Protein AF-L2GG74-F1 (afdb_monomer)

Mean p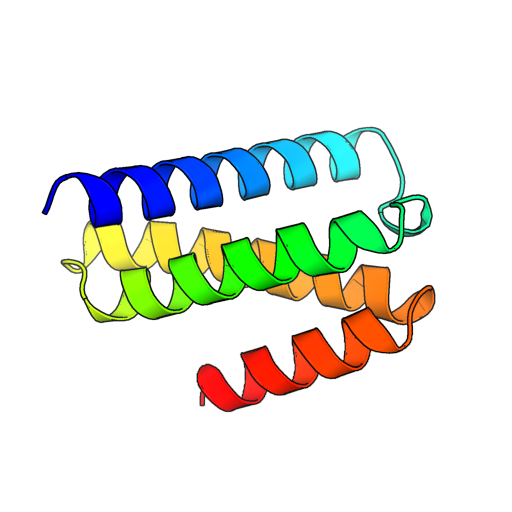redicted aligned error: 4.09 Å

Organism: Colletotrichum fructicola (strain Nara gc5) (NCBI:txid1213859)

Structure (mmCIF, N/CA/C/O backbone):
data_AF-L2GG74-F1
#
_entry.id   AF-L2GG74-F1
#
loop_
_atom_site.group_PDB
_atom_site.id
_atom_site.type_symbol
_atom_site.label_atom_id
_atom_site.label_alt_id
_atom_site.label_comp_id
_atom_site.label_asym_id
_atom_site.label_entity_id
_atom_site.label_seq_id
_atom_site.pdbx_PDB_ins_code
_atom_site.Cartn_x
_atom_site.Cartn_y
_atom_site.Cartn_z
_atom_site.occupancy
_atom_site.B_iso_or_equiv
_atom_site.auth_seq_id
_atom_site.auth_comp_id
_atom_site.auth_asym_id
_atom_site.auth_atom_id
_atom_site.pdbx_PDB_model_num
ATOM 1 N N . MET A 1 1 ? 11.662 -2.934 -21.058 1.00 63.50 1 MET A N 1
ATOM 2 C CA . MET A 1 1 ? 10.980 -1.693 -20.599 1.00 63.50 1 MET A CA 1
ATOM 3 C C . MET A 1 1 ? 9.444 -1.734 -20.670 1.00 63.50 1 MET A C 1
ATOM 5 O O . MET A 1 1 ? 8.814 -0.921 -20.003 1.00 63.50 1 MET A O 1
ATOM 9 N N . HIS A 1 2 ? 8.813 -2.659 -21.409 1.00 85.50 2 HIS A N 1
ATOM 10 C CA . HIS A 1 2 ? 7.343 -2.762 -21.470 1.00 85.50 2 HIS A CA 1
ATOM 11 C C . HIS A 1 2 ? 6.716 -3.319 -20.176 1.00 85.50 2 HIS A C 1
ATOM 13 O O . HIS A 1 2 ? 5.834 -2.683 -19.607 1.00 85.50 2 HIS A O 1
ATOM 19 N N . ALA A 1 3 ? 7.243 -4.431 -19.648 1.00 90.25 3 ALA A N 1
ATOM 20 C CA . ALA A 1 3 ? 6.734 -5.061 -18.423 1.00 90.25 3 ALA A CA 1
ATOM 21 C C . ALA A 1 3 ? 6.734 -4.109 -17.213 1.00 90.25 3 ALA A C 1
ATOM 23 O O . ALA A 1 3 ? 5.722 -3.959 -16.540 1.00 90.25 3 ALA A O 1
ATOM 24 N N . GLN A 1 4 ? 7.833 -3.378 -16.989 1.00 87.75 4 GLN A N 1
ATOM 25 C CA . GLN A 1 4 ? 7.914 -2.391 -15.908 1.00 87.75 4 GLN A CA 1
ATOM 26 C C . GLN A 1 4 ? 6.848 -1.294 -16.045 1.00 87.75 4 GLN A C 1
ATOM 28 O O . GLN A 1 4 ? 6.233 -0.906 -15.054 1.00 87.75 4 GLN A O 1
ATOM 33 N N . ARG A 1 5 ? 6.610 -0.789 -17.265 1.00 89.31 5 ARG A N 1
ATOM 34 C CA . ARG A 1 5 ? 5.556 0.204 -17.505 1.00 89.31 5 ARG A CA 1
ATOM 35 C C . ARG A 1 5 ? 4.183 -0.378 -17.161 1.00 89.31 5 ARG A C 1
ATOM 37 O O . ARG A 1 5 ? 3.457 0.282 -16.422 1.00 89.31 5 ARG A O 1
ATOM 44 N N . MET A 1 6 ? 3.879 -1.592 -17.626 1.00 93.62 6 MET A N 1
ATOM 45 C CA . MET A 1 6 ? 2.616 -2.267 -17.314 1.00 93.62 6 MET A CA 1
ATOM 46 C C . MET A 1 6 ? 2.425 -2.444 -15.808 1.00 93.62 6 MET A C 1
ATOM 48 O O . MET A 1 6 ? 1.378 -2.077 -15.294 1.00 93.62 6 MET A O 1
ATOM 52 N N . CYS A 1 7 ? 3.444 -2.895 -15.070 1.00 94.38 7 CYS A N 1
ATOM 53 C CA . CYS A 1 7 ? 3.343 -3.046 -13.615 1.00 94.38 7 CYS A CA 1
ATOM 54 C C . CYS A 1 7 ? 2.995 -1.727 -12.914 1.00 94.38 7 CYS A C 1
ATOM 56 O O . CYS A 1 7 ? 2.177 -1.710 -11.997 1.00 94.38 7 CYS A O 1
ATOM 58 N N . ILE A 1 8 ? 3.584 -0.609 -13.349 1.00 93.19 8 ILE A N 1
ATOM 59 C CA . ILE A 1 8 ? 3.300 0.696 -12.742 1.00 93.19 8 ILE A CA 1
ATOM 60 C C . ILE A 1 8 ? 1.891 1.185 -13.100 1.00 93.19 8 ILE A C 1
ATOM 62 O O . ILE A 1 8 ? 1.218 1.787 -12.265 1.00 93.19 8 ILE A O 1
ATOM 66 N N . GLU A 1 9 ? 1.442 0.952 -14.331 1.00 94.06 9 GLU A N 1
ATOM 67 C CA . GLU A 1 9 ? 0.082 1.290 -14.760 1.00 94.06 9 GLU A CA 1
ATOM 68 C C . GLU A 1 9 ? -0.961 0.455 -14.008 1.00 94.06 9 GLU A C 1
ATOM 70 O O . GLU A 1 9 ? -1.923 1.024 -13.487 1.00 94.06 9 GLU A O 1
ATOM 75 N N . SER A 1 10 ? -0.717 -0.846 -13.835 1.00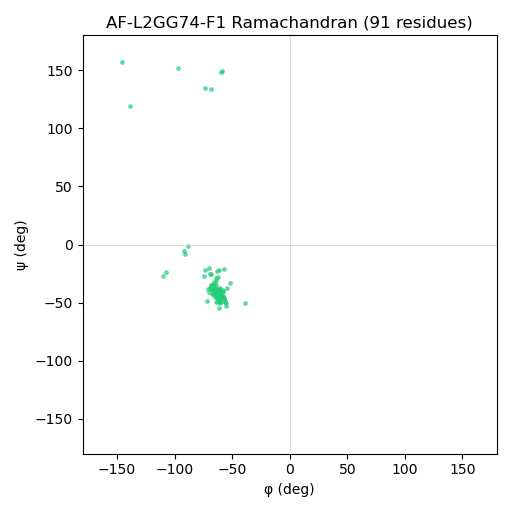 95.94 10 SER A N 1
ATOM 76 C CA . SER A 1 10 ? -1.540 -1.739 -13.016 1.00 95.94 10 SER A CA 1
ATOM 77 C C . SER A 1 10 ? -1.579 -1.297 -11.553 1.00 95.94 10 SER A C 1
ATOM 79 O O . SER A 1 10 ? -2.660 -1.179 -10.983 1.00 95.94 10 SER A O 1
ATOM 81 N N . ALA A 1 11 ? -0.434 -0.965 -10.949 1.00 95.75 11 ALA A N 1
ATOM 82 C CA . ALA A 1 11 ? -0.386 -0.467 -9.573 1.00 95.75 11 ALA A CA 1
ATOM 83 C C . ALA A 1 11 ? -1.166 0.852 -9.403 1.00 95.75 11 ALA A C 1
ATOM 85 O O . ALA A 1 11 ? -1.887 1.038 -8.422 1.00 95.75 11 ALA A O 1
ATOM 86 N N . ALA A 1 12 ? -1.091 1.753 -10.387 1.00 94.69 12 ALA A N 1
ATOM 87 C CA . ALA A 1 12 ? -1.884 2.979 -10.388 1.00 94.69 12 ALA A CA 1
ATOM 88 C C . ALA A 1 12 ? -3.391 2.710 -10.569 1.00 94.69 12 ALA A C 1
ATOM 90 O O . ALA A 1 12 ? -4.211 3.426 -9.996 1.00 94.69 12 ALA A O 1
ATOM 91 N N . ALA A 1 13 ? -3.774 1.696 -11.351 1.00 96.38 13 ALA A N 1
ATOM 92 C CA . ALA A 1 13 ? -5.168 1.277 -11.492 1.00 96.38 13 ALA A CA 1
ATOM 93 C C . ALA A 1 13 ? -5.715 0.681 -10.185 1.00 96.38 13 ALA A C 1
ATOM 95 O O . ALA A 1 13 ? -6.805 1.062 -9.762 1.00 96.38 13 ALA A O 1
ATOM 96 N N . VAL A 1 14 ? -4.928 -0.156 -9.499 1.00 95.88 14 VAL A N 1
ATOM 97 C CA . VAL A 1 14 ? -5.250 -0.663 -8.155 1.00 95.88 14 VAL A CA 1
ATOM 98 C C . VAL A 1 14 ? -5.487 0.497 -7.192 1.00 95.88 14 VAL A C 1
ATOM 100 O O . VAL A 1 14 ? -6.527 0.542 -6.543 1.00 95.88 14 VAL A O 1
ATOM 103 N N . ALA A 1 15 ? -4.596 1.491 -7.153 1.00 95.00 15 ALA A N 1
ATOM 104 C CA . ALA A 1 15 ? -4.774 2.652 -6.281 1.00 95.00 15 ALA A CA 1
ATOM 105 C C . ALA A 1 15 ? -6.083 3.412 -6.539 1.00 95.00 15 ALA A C 1
ATOM 107 O O . ALA A 1 15 ? -6.760 3.821 -5.597 1.00 95.00 15 ALA A O 1
ATOM 108 N N . LYS A 1 16 ? -6.485 3.556 -7.808 1.00 93.94 16 LYS A N 1
ATOM 109 C CA . LYS A 1 16 ? -7.777 4.163 -8.160 1.00 93.94 16 LYS A CA 1
ATOM 110 C C . LYS A 1 16 ? -8.962 3.325 -7.687 1.00 93.94 16 LYS A C 1
ATOM 112 O O . LYS A 1 16 ? -9.929 3.899 -7.197 1.00 93.94 16 LYS A O 1
ATOM 117 N N . LEU A 1 17 ? -8.901 1.999 -7.829 1.00 94.00 17 LEU A N 1
ATOM 118 C CA . LEU A 1 17 ? -9.958 1.103 -7.351 1.00 94.00 17 LEU A CA 1
ATOM 119 C C . LEU A 1 17 ? -10.130 1.208 -5.837 1.00 94.00 17 LEU A C 1
ATOM 121 O O . LEU A 1 17 ? -11.254 1.331 -5.362 1.00 94.00 17 LEU A O 1
ATOM 125 N N . ILE A 1 18 ? -9.024 1.238 -5.094 1.00 92.31 18 ILE A N 1
ATOM 126 C CA . ILE A 1 18 ? -9.043 1.390 -3.636 1.00 92.31 18 ILE A CA 1
ATOM 127 C C . ILE A 1 18 ? -9.621 2.745 -3.229 1.00 92.31 18 ILE A C 1
ATOM 129 O O . ILE A 1 18 ? -10.481 2.792 -2.357 1.00 92.31 18 ILE A O 1
ATOM 133 N N . LEU A 1 19 ? -9.243 3.828 -3.913 1.00 90.38 19 LEU A N 1
ATOM 134 C CA . LEU A 1 19 ? -9.808 5.156 -3.660 1.00 90.38 19 LEU A CA 1
ATOM 135 C C . LEU A 1 19 ? -11.321 5.207 -3.937 1.00 90.38 19 LEU A C 1
ATOM 137 O O . LEU A 1 19 ? -12.077 5.837 -3.199 1.00 90.38 19 LEU A O 1
ATOM 141 N N . LEU A 1 20 ? -11.781 4.564 -5.013 1.00 91.44 20 LEU A N 1
ATOM 142 C CA . LEU A 1 20 ? -13.210 4.470 -5.324 1.00 91.44 20 LEU A CA 1
ATOM 143 C C . LEU A 1 20 ? -13.961 3.631 -4.290 1.00 91.44 20 LEU A C 1
ATOM 145 O O . LEU A 1 20 ? -15.086 3.981 -3.931 1.00 91.44 20 LEU A O 1
ATOM 149 N N . TYR A 1 21 ? -13.340 2.552 -3.813 1.00 90.38 21 TYR A N 1
ATOM 150 C CA . TYR A 1 21 ? -13.892 1.709 -2.764 1.00 90.38 21 TYR A CA 1
ATOM 151 C C . TYR A 1 21 ? -14.018 2.484 -1.447 1.00 90.38 21 TYR A C 1
ATOM 153 O O . TYR A 1 21 ? -15.112 2.519 -0.898 1.00 90.38 21 TYR A O 1
ATOM 161 N N . GLU A 1 22 ? -12.963 3.180 -1.008 1.00 89.00 22 GLU A N 1
ATOM 162 C CA . GLU A 1 22 ? -12.939 4.026 0.204 1.00 89.00 22 GLU A CA 1
ATOM 163 C C . GLU A 1 22 ? -14.055 5.086 0.193 1.00 89.00 22 GLU A C 1
ATOM 165 O O . GLU A 1 22 ? -14.682 5.359 1.211 1.00 89.00 22 GLU A O 1
ATOM 170 N N . ARG A 1 23 ? -14.367 5.665 -0.975 1.00 87.94 23 ARG A N 1
ATOM 171 C CA . ARG A 1 23 ? -15.443 6.666 -1.105 1.00 87.94 23 ARG A CA 1
ATOM 1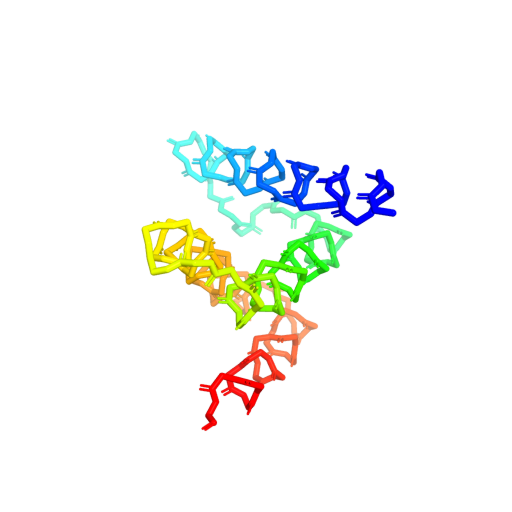72 C C . ARG A 1 23 ? -16.851 6.100 -0.930 1.00 87.94 23 ARG A C 1
ATOM 174 O O . ARG A 1 23 ? -17.766 6.862 -0.634 1.00 87.94 23 ARG A O 1
ATOM 181 N N . ARG A 1 24 ? -17.053 4.808 -1.195 1.00 85.94 24 ARG A N 1
ATOM 182 C CA . ARG A 1 24 ? -18.377 4.156 -1.164 1.00 85.94 24 ARG A CA 1
ATOM 183 C C . ARG A 1 24 ? -18.555 3.235 0.040 1.00 85.94 24 ARG A C 1
ATOM 185 O O . ARG A 1 24 ? -19.685 2.968 0.436 1.00 85.94 24 ARG A O 1
ATOM 192 N N . TYR A 1 25 ? -17.456 2.750 0.607 1.00 84.62 25 TYR A N 1
ATOM 193 C CA . TYR A 1 25 ? -17.413 1.733 1.648 1.00 84.62 25 TYR A CA 1
ATOM 194 C C . TYR A 1 25 ? -16.245 2.000 2.601 1.00 84.62 25 TYR A C 1
ATOM 196 O O . TYR A 1 25 ? -15.243 2.597 2.225 1.00 84.62 25 TYR A O 1
ATOM 204 N N . SER A 1 26 ? -16.323 1.485 3.829 1.00 85.38 26 SER A N 1
ATOM 205 C CA . SER A 1 26 ? -15.170 1.509 4.737 1.00 85.38 26 SER A CA 1
ATOM 206 C C . SER A 1 26 ? -14.117 0.485 4.308 1.00 85.38 26 SER A C 1
ATOM 208 O O . SER A 1 26 ? -14.447 -0.684 4.062 1.00 85.38 26 SER A O 1
ATOM 210 N N . LEU A 1 27 ? -12.840 0.892 4.302 1.00 83.44 27 LEU A N 1
ATOM 211 C CA . LEU A 1 27 ? -11.716 -0.002 4.009 1.00 83.44 27 LEU A CA 1
ATOM 212 C C . LEU A 1 27 ? -11.606 -1.144 5.026 1.00 83.44 27 LEU A C 1
ATOM 214 O O . LEU A 1 27 ? -11.125 -2.217 4.683 1.00 83.44 27 LEU A O 1
ATOM 218 N N . ARG A 1 28 ? -12.171 -0.997 6.228 1.00 78.38 28 ARG A N 1
ATOM 219 C CA . ARG A 1 28 ? -12.237 -2.064 7.244 1.00 78.38 28 ARG A CA 1
ATOM 220 C C . ARG A 1 28 ? -12.932 -3.345 6.767 1.00 78.38 28 ARG A C 1
ATOM 222 O O . ARG A 1 28 ? -12.723 -4.405 7.342 1.00 78.38 28 ARG A O 1
ATOM 229 N N . ARG A 1 29 ? -13.760 -3.267 5.717 1.00 79.31 29 ARG A N 1
ATOM 230 C CA . ARG A 1 29 ? -14.455 -4.427 5.125 1.00 79.31 29 ARG A CA 1
ATOM 231 C C . ARG A 1 29 ? -13.653 -5.139 4.031 1.00 79.31 29 ARG A C 1
ATOM 233 O O . ARG A 1 29 ? -14.144 -6.103 3.451 1.00 79.31 29 ARG A O 1
ATOM 240 N N . VAL A 1 30 ? -12.455 -4.655 3.702 1.00 83.44 30 VAL A N 1
ATOM 241 C CA . VAL A 1 30 ? -11.607 -5.260 2.670 1.00 83.44 30 VAL A CA 1
ATOM 242 C C . VAL A 1 30 ? -11.102 -6.622 3.148 1.00 83.44 30 VAL A C 1
ATOM 244 O O . VAL A 1 30 ? -10.627 -6.773 4.275 1.00 83.44 30 VAL A O 1
ATOM 247 N N . ASN A 1 31 ? -11.201 -7.619 2.266 1.00 87.12 31 ASN A N 1
ATOM 248 C CA . ASN A 1 31 ? -10.689 -8.966 2.501 1.00 87.12 31 ASN A CA 1
ATOM 249 C C . ASN A 1 31 ? -9.171 -8.938 2.759 1.00 87.12 31 ASN A C 1
ATOM 251 O O . ASN A 1 31 ? -8.457 -8.131 2.166 1.00 87.12 31 ASN A O 1
ATOM 255 N N . ILE A 1 32 ? -8.663 -9.865 3.573 1.00 86.25 32 ILE A N 1
ATOM 256 C CA . ILE A 1 32 ? -7.231 -9.984 3.878 1.00 86.25 32 ILE A CA 1
ATOM 257 C C . ILE A 1 32 ? -6.336 -10.051 2.624 1.00 86.25 32 ILE A C 1
ATOM 259 O O . ILE A 1 32 ? -5.249 -9.478 2.617 1.00 86.25 32 ILE A O 1
ATOM 263 N N . GLN A 1 33 ? -6.803 -10.655 1.526 1.00 88.25 33 GLN A N 1
ATOM 264 C CA . GLN A 1 33 ? -6.079 -10.686 0.246 1.00 88.25 33 GLN A CA 1
ATOM 265 C C . GLN A 1 33 ? -5.908 -9.286 -0.370 1.00 88.25 33 GLN A C 1
ATOM 267 O O . GLN A 1 33 ? -4.916 -9.006 -1.041 1.00 88.25 33 GLN A O 1
ATOM 272 N N . GLY A 1 34 ? -6.837 -8.367 -0.095 1.00 88.06 34 GLY A N 1
ATOM 273 C CA . GLY A 1 34 ? -6.749 -6.970 -0.514 1.00 88.06 34 GLY A CA 1
ATOM 274 C C . GLY A 1 34 ? -5.572 -6.231 0.123 1.00 88.06 34 GLY A C 1
ATOM 275 O O . GLY A 1 34 ? -4.970 -5.384 -0.532 1.00 88.06 34 GLY A O 1
ATOM 276 N N . VAL A 1 35 ? -5.172 -6.599 1.348 1.00 91.25 35 VAL A N 1
ATOM 277 C CA . VAL A 1 35 ? -3.978 -6.040 2.005 1.00 91.25 35 VAL A CA 1
ATOM 278 C C . VAL A 1 35 ? -2.726 -6.329 1.176 1.00 91.25 35 VAL A C 1
ATOM 280 O O . VAL A 1 35 ? -1.937 -5.420 0.923 1.00 91.25 35 VAL A O 1
ATOM 283 N N . ALA A 1 36 ? -2.570 -7.567 0.696 1.00 93.00 36 ALA A N 1
ATOM 284 C CA . ALA A 1 36 ? -1.434 -7.957 -0.136 1.00 93.00 36 ALA A CA 1
ATOM 285 C C . ALA A 1 36 ? -1.413 -7.184 -1.465 1.00 93.00 36 ALA A C 1
ATOM 287 O O . ALA A 1 36 ? -0.371 -6.663 -1.858 1.00 93.00 36 ALA A O 1
ATOM 288 N N . VAL A 1 37 ? -2.572 -7.029 -2.115 1.00 94.38 37 VAL A N 1
ATOM 289 C CA . VAL A 1 37 ? -2.706 -6.264 -3.368 1.00 94.38 37 VAL A CA 1
ATOM 290 C C . VAL A 1 37 ? -2.317 -4.794 -3.176 1.00 94.38 37 VAL A C 1
ATOM 292 O O . VAL A 1 37 ? -1.554 -4.243 -3.974 1.00 94.38 37 VAL A O 1
ATOM 295 N N . ILE A 1 38 ? -2.804 -4.163 -2.105 1.00 94.62 38 ILE A N 1
ATOM 296 C CA . ILE A 1 38 ? -2.484 -2.770 -1.768 1.00 94.62 38 ILE A CA 1
ATOM 297 C C . ILE A 1 38 ? -0.991 -2.620 -1.479 1.00 94.62 38 ILE A C 1
ATOM 299 O O . ILE A 1 38 ? -0.352 -1.707 -2.004 1.00 94.62 38 ILE A O 1
ATOM 303 N N . PHE A 1 39 ? -0.425 -3.531 -0.688 1.00 94.56 39 PHE A N 1
ATOM 304 C CA . PHE A 1 39 ? 0.993 -3.537 -0.351 1.00 94.56 39 PHE A CA 1
ATOM 305 C C . PHE A 1 39 ? 1.877 -3.657 -1.597 1.00 94.56 39 PHE A C 1
ATOM 307 O O . PHE A 1 39 ? 2.762 -2.825 -1.801 1.00 94.56 39 PHE A O 1
ATOM 314 N N . SER A 1 40 ? 1.605 -4.620 -2.482 1.00 95.81 40 SER A N 1
ATOM 315 C CA . SER A 1 40 ? 2.360 -4.787 -3.729 1.00 95.81 40 SER A CA 1
ATOM 316 C C . SER A 1 40 ? 2.272 -3.552 -4.629 1.00 95.81 40 SER A C 1
ATOM 318 O O . SER A 1 40 ? 3.291 -3.103 -5.159 1.00 95.81 40 SER A O 1
ATOM 320 N N . ALA A 1 41 ? 1.082 -2.960 -4.776 1.00 96.44 41 ALA A N 1
ATOM 321 C CA . ALA A 1 41 ? 0.909 -1.740 -5.559 1.00 96.44 41 ALA A CA 1
ATOM 322 C C . ALA A 1 41 ? 1.687 -0.554 -4.958 1.00 96.44 41 ALA A C 1
ATOM 324 O O . ALA A 1 41 ? 2.326 0.197 -5.699 1.00 96.44 41 ALA A O 1
ATOM 325 N N . ALA A 1 42 ? 1.694 -0.415 -3.628 1.00 95.12 42 ALA A N 1
ATOM 326 C CA . ALA A 1 42 ? 2.441 0.630 -2.938 1.00 95.12 42 ALA A CA 1
ATOM 327 C C . ALA A 1 42 ? 3.953 0.499 -3.173 1.00 95.12 42 ALA A C 1
ATOM 329 O O . ALA A 1 42 ? 4.577 1.472 -3.595 1.00 95.12 42 ALA A O 1
ATOM 330 N N . ILE A 1 43 ? 4.531 -0.699 -3.008 1.00 94.38 43 ILE A N 1
ATOM 331 C CA . ILE A 1 43 ? 5.963 -0.950 -3.263 1.00 94.38 43 ILE A CA 1
ATOM 332 C C . ILE A 1 43 ? 6.344 -0.551 -4.691 1.00 94.38 43 ILE A C 1
ATOM 334 O O . ILE A 1 43 ? 7.305 0.193 -4.897 1.00 94.38 43 ILE A O 1
ATOM 338 N N . ILE A 1 44 ? 5.575 -1.012 -5.683 1.00 94.69 44 ILE A N 1
ATOM 339 C CA . ILE A 1 44 ? 5.839 -0.717 -7.098 1.00 94.69 44 ILE A CA 1
ATOM 340 C C . ILE A 1 44 ? 5.848 0.795 -7.337 1.00 94.69 44 ILE A C 1
ATOM 342 O O . ILE A 1 44 ? 6.735 1.306 -8.023 1.00 94.69 44 ILE A O 1
ATOM 346 N N . LEU A 1 45 ? 4.880 1.524 -6.774 1.00 93.38 45 LEU A N 1
ATOM 347 C CA . LEU A 1 45 ? 4.784 2.972 -6.939 1.00 93.38 45 LEU A CA 1
ATOM 348 C C . LEU A 1 45 ? 5.914 3.719 -6.215 1.00 93.38 45 LEU A C 1
ATOM 350 O O . LEU A 1 45 ? 6.447 4.675 -6.781 1.00 93.38 45 LEU A O 1
ATOM 354 N N . ILE A 1 46 ? 6.340 3.269 -5.031 1.00 91.50 46 ILE A N 1
ATOM 355 C CA . ILE A 1 46 ? 7.482 3.855 -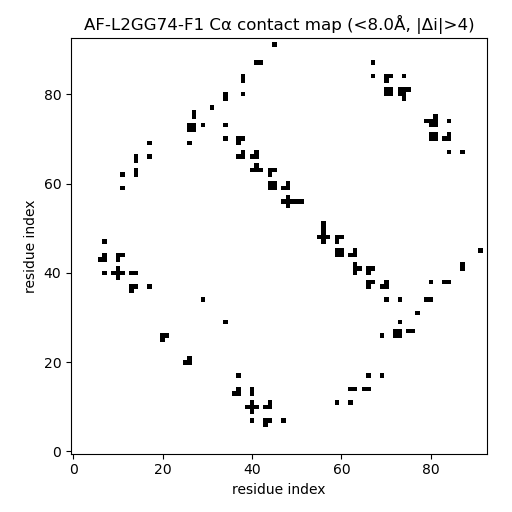4.312 1.00 91.50 46 ILE A CA 1
ATOM 356 C C . ILE A 1 46 ? 8.757 3.720 -5.149 1.00 91.50 46 ILE A C 1
ATOM 358 O O . ILE A 1 46 ? 9.360 4.737 -5.500 1.00 91.50 46 ILE A O 1
ATOM 362 N N . PHE A 1 47 ? 9.111 2.508 -5.583 1.00 90.50 47 PHE A N 1
ATOM 363 C CA . PHE A 1 47 ? 10.294 2.288 -6.426 1.00 90.50 47 PHE A CA 1
ATOM 364 C C . PHE A 1 47 ? 10.203 3.012 -7.777 1.00 90.50 47 PHE A C 1
ATOM 366 O O . PHE A 1 47 ? 11.181 3.582 -8.274 1.00 90.50 47 PHE A O 1
ATOM 373 N N . ALA A 1 48 ? 9.014 3.057 -8.381 1.00 90.50 48 ALA A N 1
ATOM 374 C CA . ALA A 1 48 ? 8.797 3.810 -9.610 1.00 90.50 48 ALA A CA 1
ATOM 375 C C . ALA A 1 48 ? 8.962 5.323 -9.408 1.00 90.50 48 ALA A C 1
ATOM 377 O O . ALA A 1 48 ? 9.391 6.020 -10.327 1.00 90.50 48 ALA A O 1
ATOM 378 N N . SER A 1 49 ? 8.635 5.854 -8.228 1.00 89.50 49 SER A N 1
ATOM 379 C CA . SER A 1 49 ? 8.826 7.273 -7.929 1.00 89.50 49 SER A CA 1
ATOM 380 C C . SER A 1 49 ? 10.312 7.650 -7.879 1.00 89.50 49 SER A C 1
ATOM 382 O O . SER A 1 49 ? 10.676 8.726 -8.352 1.00 89.50 49 SER A O 1
ATOM 384 N N . MET A 1 50 ? 11.182 6.746 -7.418 1.00 86.31 50 MET A N 1
ATOM 385 C CA . MET A 1 50 ? 12.629 6.976 -7.327 1.00 86.31 50 MET A CA 1
ATOM 386 C C . MET A 1 50 ? 13.292 7.069 -8.710 1.00 86.31 50 MET A C 1
ATOM 388 O O . MET A 1 50 ? 14.198 7.872 -8.910 1.00 86.31 50 MET A O 1
ATOM 392 N N . SER A 1 51 ? 12.798 6.303 -9.685 1.00 80.81 51 SER A N 1
ATOM 393 C CA . SER A 1 51 ? 13.371 6.200 -11.039 1.00 80.81 51 SER A CA 1
ATOM 394 C C . SER A 1 51 ? 12.782 7.179 -12.071 1.00 80.81 51 SER A C 1
ATOM 396 O O . SER A 1 51 ? 13.246 7.240 -13.211 1.00 80.81 51 SER A O 1
ATOM 398 N N . ARG A 1 52 ? 11.746 7.958 -11.722 1.00 78.56 52 ARG A N 1
ATOM 399 C CA . ARG A 1 52 ? 11.014 8.829 -12.668 1.00 78.56 52 ARG A CA 1
ATOM 400 C C . ARG A 1 52 ? 11.482 10.290 -12.650 1.00 78.56 52 ARG A C 1
ATOM 402 O O . ARG A 1 52 ? 11.862 10.842 -11.623 1.00 78.56 52 ARG A O 1
ATOM 409 N N . ARG A 1 53 ? 11.328 10.973 -13.797 1.00 76.50 53 ARG A N 1
ATOM 410 C CA . ARG A 1 53 ? 11.520 12.437 -13.921 1.00 76.50 53 ARG A CA 1
ATOM 411 C C . ARG A 1 53 ? 10.572 13.209 -12.987 1.00 76.50 53 ARG A C 1
ATOM 413 O O . ARG A 1 53 ? 9.427 12.797 -12.791 1.00 76.50 53 ARG A O 1
ATOM 420 N N . ARG A 1 54 ? 11.014 14.383 -12.514 1.00 73.50 54 ARG A N 1
ATOM 421 C CA . ARG A 1 54 ? 10.401 15.225 -11.456 1.00 73.50 54 ARG A CA 1
ATOM 422 C C . ARG A 1 54 ? 8.859 15.307 -11.473 1.00 73.50 54 ARG A C 1
ATOM 424 O O . ARG A 1 54 ? 8.233 15.008 -10.463 1.00 73.50 54 ARG A O 1
ATOM 431 N N . ARG A 1 55 ? 8.225 15.611 -12.618 1.00 72.56 55 ARG A N 1
ATOM 432 C CA . ARG A 1 55 ? 6.745 15.694 -12.727 1.00 72.56 55 ARG A CA 1
ATOM 433 C C . ARG A 1 55 ? 6.032 14.347 -12.554 1.00 72.56 55 ARG A C 1
ATOM 435 O O . ARG A 1 55 ? 5.015 14.267 -11.877 1.00 72.56 55 ARG A O 1
ATOM 442 N N . ARG A 1 56 ? 6.550 13.273 -13.161 1.00 76.25 56 ARG A N 1
ATOM 443 C CA . ARG A 1 56 ? 5.959 11.926 -13.032 1.00 76.25 56 ARG A CA 1
ATOM 444 C C . ARG A 1 56 ? 6.252 11.309 -11.665 1.00 76.25 56 ARG A C 1
ATOM 446 O O . ARG A 1 56 ? 5.454 10.504 -11.193 1.00 76.25 56 ARG A O 1
ATOM 453 N N . ARG A 1 57 ? 7.362 11.701 -11.035 1.00 82.50 57 ARG A N 1
ATOM 454 C CA . ARG A 1 57 ? 7.728 11.318 -9.669 1.00 82.50 57 ARG A CA 1
ATOM 455 C C . ARG A 1 57 ? 6.699 11.804 -8.652 1.00 82.50 57 ARG A C 1
ATOM 457 O O . ARG A 1 57 ? 6.192 10.966 -7.921 1.00 82.50 57 ARG A O 1
ATOM 464 N N . ALA A 1 58 ? 6.322 13.086 -8.680 1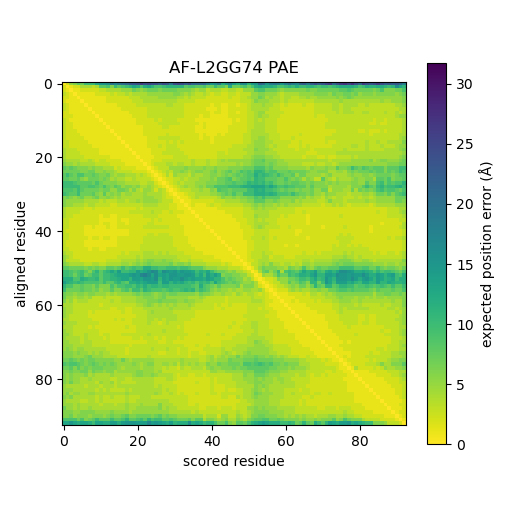.00 83.44 58 ALA A N 1
ATOM 465 C CA . ALA A 1 58 ? 5.352 13.657 -7.737 1.00 83.44 58 ALA A CA 1
ATOM 466 C C . ALA A 1 58 ? 4.013 12.898 -7.734 1.00 83.44 58 ALA A C 1
ATOM 468 O O . ALA A 1 58 ? 3.605 12.382 -6.702 1.00 83.44 58 ALA A O 1
ATOM 469 N N . LYS A 1 59 ? 3.401 12.707 -8.911 1.00 86.12 59 LYS A N 1
ATOM 470 C CA . LYS A 1 59 ? 2.133 11.967 -9.040 1.00 86.12 59 LYS A CA 1
ATOM 471 C C . LYS A 1 59 ? 2.230 10.512 -8.564 1.00 86.12 59 LYS A C 1
ATOM 473 O O . LYS A 1 59 ? 1.296 9.976 -7.976 1.00 86.12 59 LYS A O 1
ATOM 478 N N . THR A 1 60 ? 3.351 9.850 -8.856 1.00 86.88 60 THR A N 1
ATOM 479 C CA . THR A 1 60 ? 3.559 8.447 -8.455 1.00 86.88 60 THR A CA 1
ATOM 480 C C . THR A 1 60 ? 3.750 8.346 -6.938 1.00 86.88 60 THR A C 1
ATOM 482 O O . THR A 1 60 ? 3.173 7.459 -6.319 1.00 86.88 60 THR A O 1
ATOM 485 N N . ALA A 1 61 ? 4.497 9.280 -6.343 1.00 87.44 61 ALA A N 1
ATOM 486 C CA . ALA A 1 61 ? 4.706 9.362 -4.901 1.00 87.44 61 ALA A CA 1
ATOM 487 C C . ALA A 1 61 ? 3.404 9.671 -4.151 1.00 87.44 61 ALA A C 1
ATOM 489 O O . ALA A 1 61 ? 3.085 8.980 -3.196 1.00 87.44 61 ALA A O 1
ATOM 490 N N . GLU A 1 62 ? 2.605 10.627 -4.628 1.00 90.19 62 GLU A N 1
ATOM 491 C CA . GLU A 1 62 ? 1.281 10.933 -4.068 1.00 90.19 62 GLU A CA 1
ATOM 492 C C . GLU A 1 62 ? 0.370 9.695 -4.067 1.00 90.19 62 GLU A C 1
ATOM 494 O O . GLU A 1 62 ? -0.219 9.342 -3.048 1.00 90.19 62 GLU A O 1
ATOM 499 N N . THR A 1 63 ? 0.329 8.968 -5.189 1.00 90.75 63 THR A N 1
ATOM 500 C CA . THR A 1 63 ? -0.446 7.720 -5.296 1.00 90.75 63 THR A CA 1
ATOM 501 C C . THR A 1 63 ? 0.054 6.658 -4.309 1.00 90.75 63 THR A C 1
ATOM 503 O O . THR A 1 63 ? -0.752 5.964 -3.693 1.00 90.75 63 THR A O 1
ATOM 506 N N . ALA A 1 64 ? 1.373 6.537 -4.125 1.00 90.12 64 ALA A N 1
ATOM 507 C CA . ALA A 1 64 ? 1.952 5.631 -3.137 1.00 90.12 64 ALA A CA 1
ATOM 508 C C . ALA A 1 64 ? 1.568 6.024 -1.703 1.00 90.12 64 ALA A C 1
ATOM 510 O O . ALA A 1 64 ? 1.150 5.165 -0.932 1.00 90.12 64 ALA A O 1
ATOM 511 N N . THR A 1 65 ? 1.634 7.314 -1.361 1.00 90.69 65 THR A N 1
ATOM 512 C CA . THR A 1 65 ? 1.221 7.832 -0.049 1.00 90.69 65 THR A CA 1
ATOM 513 C C . THR A 1 65 ? -0.246 7.527 0.240 1.00 90.69 65 THR A C 1
ATOM 515 O O . THR A 1 65 ? -0.579 7.121 1.353 1.00 90.69 65 THR A O 1
ATOM 518 N N . HIS A 1 66 ? -1.127 7.650 -0.758 1.00 91.19 66 HIS A N 1
ATOM 519 C CA . HIS A 1 66 ? -2.528 7.259 -0.602 1.00 91.19 66 HIS A CA 1
ATOM 520 C C . HIS A 1 66 ? -2.685 5.779 -0.245 1.00 91.19 66 HIS A C 1
ATOM 522 O O . HIS A 1 66 ? -3.458 5.461 0.656 1.00 91.19 66 HIS A O 1
ATOM 528 N N . LEU A 1 67 ? -1.940 4.882 -0.898 1.00 90.44 67 LEU A N 1
ATOM 529 C CA . LEU A 1 67 ? -1.976 3.456 -0.568 1.00 90.44 67 LEU A CA 1
ATOM 530 C C . LEU A 1 67 ? -1.387 3.157 0.817 1.00 90.44 67 LEU A C 1
ATOM 532 O O . LEU A 1 67 ? -1.950 2.341 1.544 1.00 90.44 67 LEU A O 1
ATOM 536 N N . SER A 1 68 ? -0.311 3.838 1.220 1.00 90.25 68 SER A N 1
ATOM 537 C CA . SER A 1 68 ? 0.230 3.722 2.582 1.00 90.25 68 SER A CA 1
ATOM 538 C C . SER A 1 68 ? -0.795 4.153 3.637 1.00 90.25 68 SER A C 1
ATOM 540 O O . SER A 1 68 ? -0.943 3.488 4.658 1.00 90.25 68 SER A O 1
ATOM 542 N N . ARG A 1 69 ? -1.567 5.216 3.372 1.00 90.38 69 ARG A N 1
ATOM 543 C CA . ARG A 1 69 ? -2.671 5.654 4.242 1.00 90.38 69 ARG A CA 1
ATOM 544 C C . ARG A 1 69 ? -3.840 4.662 4.244 1.00 90.38 69 ARG A C 1
ATOM 546 O O . ARG A 1 69 ? -4.444 4.439 5.284 1.00 90.38 69 ARG A O 1
ATOM 553 N N . ALA A 1 70 ? -4.144 4.029 3.113 1.00 90.94 70 ALA A N 1
ATOM 554 C CA . ALA A 1 70 ? -5.137 2.956 3.081 1.00 90.94 70 ALA A CA 1
ATOM 555 C C . ALA A 1 70 ? -4.697 1.757 3.946 1.00 90.94 70 ALA A C 1
ATOM 557 O O . ALA A 1 70 ? -5.515 1.179 4.657 1.00 90.94 70 ALA A O 1
ATOM 558 N N . LEU A 1 71 ? -3.402 1.413 3.947 1.00 90.31 71 LEU A N 1
ATOM 559 C CA . LEU A 1 71 ? -2.852 0.381 4.837 1.00 90.31 71 LEU A CA 1
ATOM 560 C C . LEU A 1 71 ? -2.916 0.775 6.317 1.00 90.31 71 LEU A C 1
ATOM 562 O O . LEU A 1 71 ? -3.155 -0.099 7.147 1.00 90.31 71 LEU A O 1
ATOM 566 N N . GLU A 1 72 ? -2.751 2.056 6.655 1.00 90.56 72 GLU A N 1
ATOM 567 C CA . GLU A 1 72 ? -2.988 2.571 8.014 1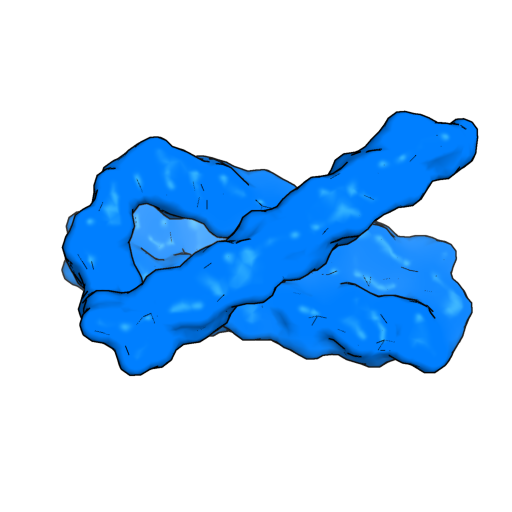.00 90.56 72 GLU A CA 1
ATOM 568 C C . GLU A 1 72 ? -4.410 2.242 8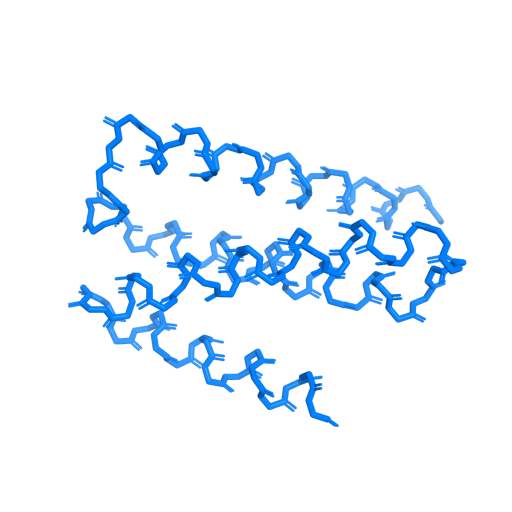.486 1.00 90.56 72 GLU A C 1
ATOM 570 O O . GLU A 1 72 ? -4.589 1.641 9.541 1.00 90.56 72 GLU A O 1
ATOM 575 N N . GLU A 1 73 ? -5.427 2.546 7.676 1.00 89.00 73 GLU A N 1
ATOM 576 C CA . GLU A 1 73 ? -6.819 2.255 8.039 1.00 89.00 73 GLU A CA 1
ATOM 577 C C . GLU A 1 73 ? -7.077 0.744 8.164 1.00 89.00 73 GLU A C 1
ATOM 579 O O . GLU A 1 73 ? -7.763 0.292 9.085 1.00 89.00 73 GLU A O 1
ATOM 584 N N . LEU A 1 74 ? -6.478 -0.054 7.275 1.00 88.38 74 LEU A N 1
ATOM 585 C CA . LEU A 1 74 ? -6.563 -1.516 7.311 1.00 88.38 74 LEU A CA 1
ATOM 586 C C . LEU A 1 74 ? -5.836 -2.131 8.510 1.00 88.38 74 LEU A C 1
ATOM 588 O O . LEU A 1 74 ? -6.213 -3.216 8.952 1.00 88.38 74 LEU A O 1
ATOM 592 N N . SER A 1 75 ? -4.835 -1.445 9.066 1.00 89.94 75 SER A N 1
ATOM 593 C CA . SER A 1 75 ? -4.077 -1.907 10.237 1.00 89.94 75 SER A CA 1
ATOM 594 C C . SER A 1 75 ? -4.953 -2.030 11.482 1.00 89.94 75 SER A C 1
ATOM 596 O O . SER A 1 75 ? -4.644 -2.821 12.365 1.00 89.94 75 SER A O 1
ATOM 598 N N . ALA A 1 76 ? -6.084 -1.316 11.530 1.00 87.56 76 ALA A N 1
ATOM 599 C CA . ALA A 1 76 ? -7.081 -1.471 12.587 1.00 87.56 76 ALA A CA 1
ATOM 600 C C . ALA A 1 76 ? -7.847 -2.806 12.514 1.00 87.56 76 ALA A C 1
ATOM 602 O O . ALA A 1 76 ? -8.466 -3.207 13.494 1.00 87.56 76 ALA A O 1
ATOM 603 N N . SER A 1 77 ? -7.862 -3.464 11.350 1.00 88.00 77 SER A N 1
ATOM 604 C CA . SER A 1 77 ? -8.590 -4.723 11.120 1.00 88.00 77 SER A CA 1
ATOM 605 C C . SER A 1 77 ? -7.655 -5.923 10.949 1.00 88.00 77 SER A C 1
ATOM 607 O O . SER A 1 77 ? -8.046 -7.044 11.261 1.00 88.00 77 SER A O 1
ATOM 609 N N . TRP A 1 78 ? -6.424 -5.707 10.470 1.00 88.19 78 TRP A N 1
ATOM 610 C CA . TRP A 1 78 ? -5.501 -6.781 10.108 1.00 88.19 78 TRP A CA 1
ATOM 611 C C . TRP A 1 78 ? -4.058 -6.483 10.544 1.00 88.19 78 TRP A C 1
ATOM 613 O O . TRP A 1 78 ? -3.418 -5.570 10.023 1.00 88.19 78 TRP A O 1
ATOM 623 N N . GLU A 1 79 ? -3.480 -7.329 11.403 1.00 89.81 79 GLU A N 1
ATOM 624 C CA . GLU A 1 79 ? -2.077 -7.193 11.849 1.00 89.81 79 GLU A CA 1
ATOM 625 C C . GLU A 1 79 ? -1.073 -7.325 10.684 1.00 89.81 79 GLU A C 1
ATOM 627 O O . GLU A 1 79 ? 0.014 -6.745 10.694 1.00 89.81 79 GLU A O 1
ATOM 632 N N . CYS A 1 80 ? -1.426 -8.063 9.622 1.00 89.69 80 CYS A N 1
ATOM 633 C CA . CYS A 1 80 ? -0.605 -8.116 8.411 1.00 89.69 80 CYS A CA 1
ATOM 634 C C . CYS A 1 80 ? -0.513 -6.754 7.704 1.00 89.69 80 CYS A C 1
ATOM 636 O O . CYS A 1 80 ? 0.557 -6.427 7.196 1.00 89.69 80 CYS A O 1
ATOM 638 N N . ALA A 1 81 ? -1.574 -5.939 7.730 1.00 90.69 81 ALA A N 1
ATOM 639 C CA . ALA A 1 81 ? -1.559 -4.601 7.143 1.00 90.69 81 ALA A CA 1
ATOM 640 C C . ALA A 1 81 ? -0.618 -3.670 7.911 1.00 90.69 81 ALA A C 1
ATOM 642 O O . ALA A 1 81 ? 0.148 -2.937 7.286 1.00 90.69 81 ALA A O 1
ATOM 643 N N . LYS A 1 82 ? -0.594 -3.785 9.245 1.00 91.50 82 LYS A N 1
ATOM 644 C CA . LYS A 1 82 ? 0.331 -3.042 10.108 1.00 91.50 82 LYS A CA 1
ATOM 645 C C . LYS A 1 82 ? 1.789 -3.365 9.788 1.00 91.50 82 LYS A C 1
ATOM 647 O O . LYS A 1 82 ? 2.567 -2.460 9.505 1.00 91.50 82 LYS A O 1
AT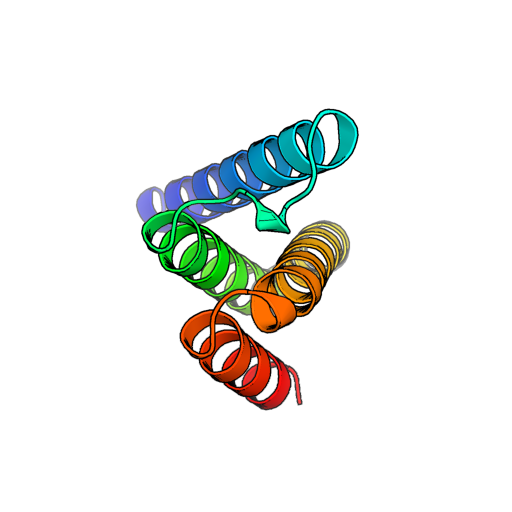OM 652 N N . ARG A 1 83 ? 2.137 -4.657 9.710 1.00 92.56 83 ARG A N 1
ATOM 653 C CA . ARG A 1 83 ? 3.488 -5.101 9.315 1.00 92.56 83 ARG A CA 1
ATOM 654 C C . ARG A 1 83 ? 3.884 -4.591 7.928 1.00 92.56 83 ARG A C 1
ATOM 656 O O . ARG A 1 83 ? 4.990 -4.086 7.749 1.00 92.56 83 ARG A O 1
ATOM 663 N N . SER A 1 84 ? 2.980 -4.694 6.953 1.00 93.00 84 SER A N 1
ATOM 664 C CA . SER A 1 84 ? 3.194 -4.172 5.601 1.00 93.00 84 SER A CA 1
ATOM 665 C C . SER A 1 84 ? 3.427 -2.662 5.600 1.00 93.00 84 SER A C 1
ATOM 667 O O . SER A 1 84 ? 4.359 -2.190 4.955 1.00 93.00 84 SER A O 1
ATOM 669 N N . ARG A 1 85 ? 2.626 -1.896 6.343 1.00 92.00 85 ARG A N 1
ATOM 670 C CA . ARG A 1 85 ? 2.786 -0.445 6.472 1.00 92.00 85 ARG A CA 1
ATOM 671 C C . ARG A 1 85 ? 4.133 -0.078 7.090 1.00 92.00 85 ARG A C 1
ATOM 673 O O . ARG A 1 85 ? 4.832 0.767 6.538 1.00 92.00 85 ARG A O 1
ATOM 680 N N . ASP A 1 86 ? 4.506 -0.712 8.197 1.00 92.69 86 ASP A N 1
ATOM 681 C CA . ASP A 1 86 ? 5.760 -0.418 8.897 1.00 92.69 86 ASP A CA 1
ATOM 682 C C . ASP A 1 86 ? 6.971 -0.674 7.988 1.00 92.69 86 ASP A C 1
ATOM 684 O O . ASP A 1 86 ? 7.908 0.125 7.950 1.00 92.69 86 ASP A O 1
ATOM 688 N N . PHE A 1 87 ? 6.906 -1.723 7.162 1.00 92.62 87 PHE A N 1
ATOM 689 C CA . PHE A 1 87 ? 7.896 -1.968 6.116 1.00 92.62 87 PHE A CA 1
ATOM 690 C C . PHE A 1 87 ? 7.952 -0.839 5.074 1.00 92.62 87 PHE A C 1
ATOM 692 O O . PHE A 1 87 ? 9.040 -0.372 4.740 1.00 92.62 87 PHE A O 1
ATOM 699 N N . LEU A 1 88 ? 6.804 -0.362 4.575 1.00 90.69 88 LEU A N 1
ATOM 700 C CA . LEU A 1 88 ? 6.778 0.751 3.614 1.00 90.69 88 LEU A CA 1
ATOM 701 C C . LEU A 1 88 ? 7.355 2.041 4.206 1.00 90.69 88 LEU A C 1
ATOM 703 O O . LEU A 1 88 ? 8.070 2.754 3.507 1.00 90.69 88 LEU A O 1
ATOM 707 N N . LEU A 1 89 ? 7.072 2.331 5.479 1.00 88.25 89 LEU A N 1
ATOM 708 C CA . LEU A 1 89 ? 7.616 3.499 6.173 1.00 88.25 89 LEU A CA 1
ATOM 709 C C . LEU A 1 89 ? 9.137 3.414 6.320 1.00 88.25 89 LEU A C 1
ATOM 711 O O . LEU A 1 89 ? 9.814 4.422 6.140 1.00 88.25 89 LEU A O 1
ATOM 715 N N . MET A 1 90 ? 9.682 2.226 6.605 1.00 89.12 90 MET A N 1
ATOM 716 C CA . MET A 1 90 ? 11.134 2.015 6.609 1.00 89.12 90 MET A CA 1
ATOM 717 C C . MET A 1 90 ? 11.750 2.219 5.223 1.00 89.12 90 MET A C 1
ATOM 719 O O . MET A 1 90 ? 12.832 2.779 5.126 1.00 89.12 90 MET A O 1
ATOM 723 N N . LEU A 1 91 ? 11.057 1.813 4.157 1.00 86.06 91 LEU A N 1
ATOM 724 C CA . LEU A 1 91 ? 11.546 1.929 2.779 1.00 86.06 91 LEU A CA 1
ATOM 725 C C . LEU A 1 91 ? 11.525 3.373 2.244 1.00 86.06 91 LEU A C 1
ATOM 727 O O . LEU A 1 91 ? 12.218 3.687 1.281 1.00 86.06 91 LEU A O 1
ATOM 731 N N . GLN A 1 92 ? 10.699 4.238 2.836 1.00 77.25 92 GLN A N 1
ATOM 732 C CA . GLN A 1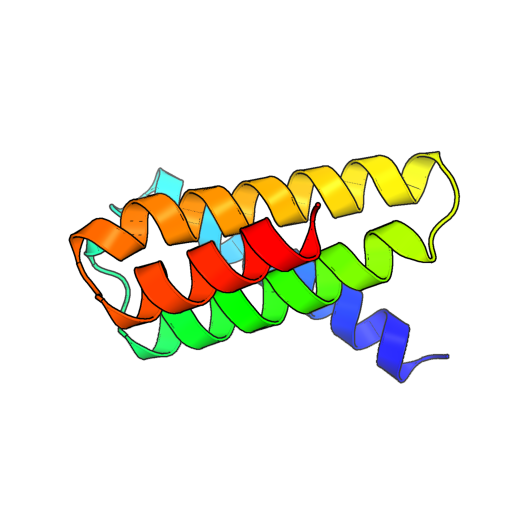 92 ? 10.572 5.652 2.470 1.00 77.25 92 GLN A CA 1
ATOM 733 C C . GLN A 1 92 ? 11.511 6.589 3.250 1.00 77.25 92 GLN A C 1
ATOM 735 O O . GLN A 1 92 ? 11.562 7.774 2.913 1.00 77.25 92 GLN A O 1
ATOM 740 N N . ARG A 1 93 ? 12.206 6.085 4.278 1.00 67.62 93 ARG A N 1
ATOM 741 C CA . ARG A 1 93 ? 13.254 6.808 5.017 1.00 67.62 93 ARG A CA 1
ATOM 742 C C . ARG A 1 93 ? 14.581 6.740 4.272 1.00 67.62 93 ARG A C 1
ATOM 744 O O . ARG A 1 93 ? 15.278 7.775 4.284 1.00 67.62 93 ARG A O 1
#

InterPro domains:
  IPR051615 Transcriptional Regulatory Elements [PTHR31313] (3-93)

pLDDT: mean 88.66, std 6.19, range [63.5, 96.44]

Foldseek 3Di:
DVVLVVLLVVLLVLLVVLVVCVVVHPLLPDDPVNLVSLLSSLVSLQVVLVVDDPVSNVVSVVSSVSSLVSLVSNVVNDVVSVVSSVVSVVVND

Solvent-accessible surface area (backbone atoms only — not comparable to full-atom values): 4966 Å² total; per-residue (Å²): 119,64,67,65,51,50,55,46,52,50,26,53,50,51,50,51,52,52,53,55,43,50,77,78,41,67,60,67,75,58,54,77,69,51,47,55,54,45,48,54,27,25,53,49,25,48,59,51,22,76,77,40,61,74,75,62,14,53,59,31,39,53,53,18,50,52,40,48,52,52,27,55,57,28,31,78,70,33,69,66,25,40,56,51,36,54,51,52,56,62,74,72,106

Sequence (93 aa):
MHAQRMCIESAAAVAKLILLYERRYSLRRVNIQGVAVIFSAAIILIFASMSRRRRRRAKTAETATHLSRALEELSASWECAKRSRDFLLMLQR

Nearest PDB structures (foldseek):
  6sgz-assembly1_E  TM=4.805E-01  e=2.589E+00  Mycolicibacterium smegmatis MC2 155
  3qky-assembly1_A  TM=4.376E-01  e=3.425E+00  Rhodothermus marinus DSM 4252

Secondary structure (DSSP, 8-state):
-HHHHHHHHHHHHHHHHHHHHHHHS-GGGS-HHHHHHHHHHHHHHHHHHHHS-HHHHHHHHHHHHHHHHHHHHHHTT-HHHHHHHHHHHHHT-

Radius of gyration: 12.76 Å; Cα contacts (8 Å, |Δi|>4): 96; chains: 1; bounding box: 32×26×34 Å